Protein AF-A0A4C1UHY8-F1 (afdb_monomer_lite)

Structure (mmCIF, N/CA/C/O backbone):
data_AF-A0A4C1UHY8-F1
#
_entry.id   AF-A0A4C1UHY8-F1
#
loop_
_atom_site.group_PDB
_atom_site.id
_atom_site.type_symbol
_atom_site.label_atom_id
_atom_site.label_alt_id
_atom_site.label_comp_id
_atom_s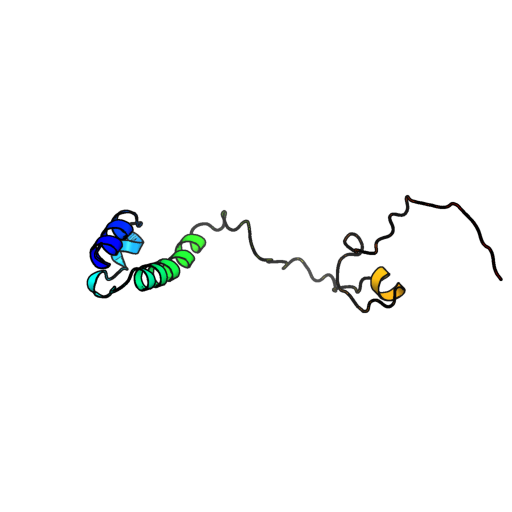ite.label_asym_id
_atom_site.label_entity_id
_atom_site.label_seq_id
_atom_site.pdbx_PDB_ins_code
_atom_site.Cartn_x
_atom_site.Cartn_y
_atom_site.Cartn_z
_atom_site.occupancy
_atom_site.B_iso_or_equiv
_atom_site.auth_seq_id
_atom_site.auth_comp_id
_atom_site.auth_asym_id
_atom_site.auth_atom_id
_atom_site.pdbx_PDB_model_num
ATOM 1 N N . MET A 1 1 ? 19.547 -7.921 -10.613 1.00 64.25 1 MET A N 1
ATOM 2 C CA . MET A 1 1 ? 18.242 -7.928 -11.307 1.00 64.25 1 MET A CA 1
ATOM 3 C C . MET A 1 1 ? 17.936 -6.504 -11.705 1.00 64.25 1 MET A C 1
ATOM 5 O O . MET A 1 1 ? 18.238 -5.618 -10.918 1.00 64.25 1 MET A O 1
ATOM 9 N N . ASP A 1 2 ? 17.405 -6.301 -12.905 1.00 88.00 2 ASP A N 1
ATOM 10 C CA . ASP A 1 2 ? 16.966 -4.985 -13.368 1.00 88.00 2 ASP A CA 1
ATOM 11 C C . ASP A 1 2 ? 15.628 -4.601 -12.706 1.00 88.00 2 ASP A C 1
ATOM 13 O O . ASP A 1 2 ? 14.783 -5.475 -12.471 1.00 88.00 2 ASP A O 1
ATOM 17 N N . SER A 1 3 ? 15.437 -3.317 -12.385 1.00 88.00 3 SER A N 1
ATOM 18 C CA . SER A 1 3 ? 14.221 -2.827 -11.721 1.00 88.00 3 SER A CA 1
ATOM 19 C C . SER A 1 3 ? 12.967 -3.088 -12.553 1.00 88.00 3 SER A C 1
ATOM 21 O O . SER A 1 3 ? 11.940 -3.459 -11.986 1.00 88.00 3 SER A O 1
ATOM 23 N N . LYS A 1 4 ? 13.049 -3.009 -13.889 1.00 88.19 4 LYS A N 1
ATOM 24 C CA . LYS A 1 4 ? 11.913 -3.313 -14.772 1.00 88.19 4 LYS A CA 1
ATOM 25 C C . LYS A 1 4 ? 11.525 -4.780 -14.695 1.00 88.19 4 LYS A C 1
ATOM 27 O O . LYS A 1 4 ? 10.349 -5.097 -14.562 1.00 88.19 4 LYS A O 1
ATOM 32 N N . THR A 1 5 ? 12.510 -5.681 -14.672 1.00 90.81 5 THR A N 1
ATOM 33 C CA . THR A 1 5 ? 12.244 -7.117 -14.493 1.00 90.81 5 THR A CA 1
ATOM 34 C C . THR A 1 5 ? 11.574 -7.399 -13.148 1.00 90.81 5 THR A C 1
ATOM 36 O O . THR A 1 5 ? 10.681 -8.240 -13.069 1.00 90.81 5 THR A O 1
ATOM 39 N N . MET A 1 6 ? 11.970 -6.692 -12.085 1.00 92.25 6 MET A N 1
ATOM 40 C CA . MET A 1 6 ? 11.336 -6.835 -10.773 1.00 92.25 6 MET A CA 1
ATOM 41 C C . MET A 1 6 ? 9.893 -6.310 -10.775 1.00 92.25 6 MET A C 1
ATOM 43 O O . MET A 1 6 ? 9.005 -6.977 -10.243 1.00 92.25 6 MET A O 1
ATOM 47 N N . ILE A 1 7 ? 9.647 -5.164 -11.413 1.00 91.75 7 ILE A N 1
ATOM 48 C CA . ILE A 1 7 ? 8.304 -4.595 -11.590 1.00 91.75 7 ILE A CA 1
ATOM 49 C C . ILE A 1 7 ? 7.402 -5.570 -12.348 1.00 91.75 7 ILE A C 1
ATOM 51 O O . ILE A 1 7 ? 6.283 -5.826 -11.905 1.00 91.75 7 ILE A O 1
ATOM 55 N N . ASP A 1 8 ? 7.889 -6.162 -13.439 1.00 90.25 8 ASP A N 1
ATOM 56 C CA . ASP A 1 8 ? 7.119 -7.127 -14.221 1.00 90.25 8 ASP A CA 1
ATOM 57 C C . ASP A 1 8 ? 6.763 -8.372 -13.410 1.00 90.25 8 ASP A C 1
ATOM 59 O O . ASP A 1 8 ? 5.602 -8.787 -13.413 1.00 90.25 8 ASP A O 1
ATOM 63 N N . LEU A 1 9 ? 7.718 -8.927 -12.656 1.00 92.69 9 LEU A N 1
ATOM 64 C CA . LEU A 1 9 ? 7.469 -10.067 -11.769 1.00 92.69 9 LEU A CA 1
ATOM 65 C C . LEU A 1 9 ? 6.382 -9.749 -10.739 1.00 92.69 9 LEU A C 1
ATOM 67 O O . LEU A 1 9 ? 5.451 -10.535 -10.576 1.00 92.69 9 LEU A O 1
ATOM 71 N N . ILE A 1 10 ? 6.447 -8.586 -10.089 1.00 91.94 10 ILE A N 1
ATOM 72 C CA . ILE A 1 10 ? 5.426 -8.164 -9.120 1.00 91.94 10 ILE A CA 1
ATOM 73 C C . ILE A 1 10 ? 4.073 -7.971 -9.816 1.00 91.94 10 ILE A C 1
ATOM 75 O O . ILE A 1 10 ? 3.049 -8.436 -9.313 1.00 91.94 10 ILE A O 1
ATOM 79 N N . ALA A 1 11 ? 4.059 -7.342 -10.993 1.00 89.69 11 ALA A N 1
ATOM 80 C CA . ALA A 1 11 ? 2.842 -7.083 -11.750 1.00 89.69 11 ALA A CA 1
ATOM 81 C C . ALA A 1 11 ? 2.098 -8.378 -12.122 1.00 89.69 11 ALA A C 1
ATOM 83 O O . ALA A 1 11 ? 0.869 -8.388 -12.095 1.00 89.69 11 ALA A O 1
ATOM 84 N N . THR A 1 12 ? 2.796 -9.490 -12.391 1.00 90.75 12 THR A N 1
ATOM 85 C CA . THR A 1 12 ? 2.129 -10.786 -12.652 1.00 90.75 12 THR A CA 1
ATOM 86 C C . THR A 1 12 ? 1.245 -11.270 -11.498 1.00 90.75 12 THR A C 1
ATOM 88 O O . THR A 1 12 ? 0.277 -11.988 -11.743 1.00 90.75 12 THR A O 1
ATOM 91 N N . GLY A 1 13 ? 1.534 -10.858 -10.258 1.00 89.62 13 GLY A N 1
ATOM 92 C CA . GLY A 1 13 ? 0.759 -11.215 -9.068 1.00 89.62 13 GLY A CA 1
ATOM 93 C C . GLY A 1 13 ? -0.388 -10.256 -8.738 1.00 89.62 13 GLY A C 1
ATOM 94 O O . GLY A 1 13 ? -1.127 -10.503 -7.783 1.00 89.62 13 GLY A O 1
ATOM 95 N N . LEU A 1 14 ? -0.550 -9.155 -9.479 1.00 90.56 14 LEU A N 1
ATOM 96 C CA . LEU A 1 14 ? -1.559 -8.143 -9.172 1.00 90.56 14 LEU A CA 1
ATOM 97 C C . LEU A 1 14 ? -2.932 -8.487 -9.773 1.00 90.56 14 LEU A C 1
ATOM 99 O O . LEU A 1 14 ? -3.025 -9.001 -10.889 1.00 90.56 14 LEU A O 1
ATOM 103 N N . PRO A 1 15 ? -4.032 -8.133 -9.084 1.00 89.06 15 PRO A N 1
ATOM 104 C CA . PRO A 1 15 ? -5.372 -8.225 -9.646 1.00 89.06 15 PRO A CA 1
ATOM 105 C C . PRO A 1 15 ? -5.510 -7.462 -10.972 1.00 89.06 15 PRO A C 1
ATOM 107 O O . PRO A 1 15 ? -5.031 -6.334 -11.109 1.00 89.06 15 PRO A O 1
ATOM 110 N N . GLY A 1 16 ? -6.268 -8.024 -11.920 1.00 86.38 16 GLY A N 1
ATOM 111 C CA . GLY A 1 16 ? -6.425 -7.457 -13.267 1.00 86.38 16 GLY A CA 1
ATOM 112 C C . GLY A 1 16 ? -6.904 -5.998 -13.306 1.00 86.38 16 GLY A C 1
ATOM 113 O O . GLY A 1 16 ? -6.476 -5.235 -14.165 1.00 86.38 16 GLY A O 1
ATOM 114 N N . PHE A 1 17 ? -7.728 -5.567 -12.344 1.00 86.44 17 PHE A N 1
ATOM 115 C CA . PHE A 1 17 ? -8.195 -4.175 -12.272 1.00 86.44 17 PHE A CA 1
ATOM 116 C C . PHE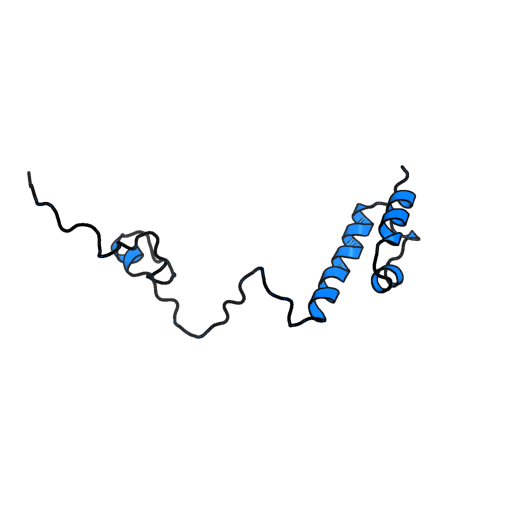 A 1 17 ? -7.100 -3.178 -11.844 1.00 86.44 17 PHE A C 1
ATOM 118 O O . PHE A 1 17 ? -7.226 -1.991 -12.136 1.00 86.44 17 PHE A O 1
ATOM 125 N N . ILE A 1 18 ? -6.063 -3.631 -11.127 1.00 88.00 18 ILE A N 1
ATOM 126 C CA . ILE A 1 18 ? -4.884 -2.815 -10.794 1.00 88.00 18 ILE A CA 1
ATOM 127 C C . ILE A 1 18 ? -3.980 -2.755 -12.018 1.00 88.00 18 ILE A C 1
ATOM 129 O O . ILE A 1 18 ? -3.549 -1.675 -12.403 1.00 88.00 18 ILE A O 1
ATOM 133 N N . LEU A 1 19 ? -3.775 -3.897 -12.681 1.00 88.62 19 LEU A N 1
ATOM 134 C CA . LEU A 1 19 ? -2.964 -3.986 -13.894 1.00 88.62 19 LEU A CA 1
ATOM 135 C C . LEU A 1 19 ? -3.450 -3.068 -15.015 1.00 88.62 19 LEU A C 1
ATOM 137 O O . LEU A 1 19 ? -2.632 -2.447 -15.677 1.00 88.62 19 LEU A O 1
ATOM 141 N N . GLN A 1 20 ? -4.765 -2.944 -15.197 1.00 87.94 20 GLN A N 1
ATOM 142 C CA . GLN A 1 20 ? -5.355 -2.035 -16.187 1.00 87.94 20 GLN A CA 1
ATOM 143 C C . GLN A 1 20 ? -5.118 -0.550 -15.886 1.00 87.94 20 GLN A C 1
ATOM 145 O O . GLN A 1 20 ? -5.235 0.276 -16.785 1.00 87.94 20 GLN A O 1
ATOM 150 N N . LYS A 1 21 ? -4.844 -0.197 -14.627 1.00 86.38 21 LYS A N 1
ATOM 151 C CA . LYS A 1 21 ? -4.637 1.189 -14.186 1.00 86.38 21 LYS A CA 1
ATOM 152 C C . LYS A 1 21 ? -3.167 1.550 -14.007 1.00 86.38 21 LYS A C 1
ATOM 154 O O . LYS A 1 21 ? -2.857 2.711 -13.762 1.00 86.38 21 LYS A O 1
ATOM 159 N N . LEU A 1 22 ? -2.284 0.562 -14.071 1.00 88.94 22 LEU A N 1
ATOM 160 C CA . LEU A 1 22 ? -0.861 0.733 -13.855 1.00 88.94 22 LEU A CA 1
ATOM 161 C C . LEU A 1 22 ? -0.155 0.940 -15.201 1.00 88.94 22 LEU A C 1
ATOM 163 O O . LEU A 1 22 ? -0.162 0.043 -16.042 1.00 88.94 22 LEU A O 1
ATOM 167 N N . ASN A 1 23 ? 0.507 2.082 -15.376 1.00 85.50 23 ASN A N 1
ATOM 168 C CA . ASN A 1 23 ? 1.404 2.314 -16.508 1.00 85.50 23 ASN A CA 1
ATOM 169 C C . ASN A 1 23 ? 2.800 1.789 -16.176 1.00 85.50 23 ASN A C 1
ATOM 171 O O . ASN A 1 23 ? 3.579 2.454 -15.501 1.00 85.50 23 ASN A O 1
ATOM 175 N N . ARG A 1 24 ? 3.126 0.582 -16.645 1.00 82.06 24 ARG A N 1
ATOM 176 C CA . ARG A 1 24 ? 4.432 -0.049 -16.375 1.00 82.06 24 ARG A CA 1
ATOM 177 C C . ARG A 1 24 ? 5.597 0.705 -17.009 1.00 82.06 24 ARG A C 1
ATOM 179 O O . ARG A 1 24 ? 6.681 0.716 -16.443 1.00 82.06 24 ARG A O 1
ATOM 186 N N . ASP A 1 25 ? 5.353 1.358 -18.141 1.00 81.19 25 ASP A N 1
ATOM 187 C CA . ASP A 1 25 ? 6.381 2.081 -18.893 1.00 81.19 25 ASP A CA 1
ATOM 188 C C . ASP A 1 25 ? 6.857 3.358 -18.183 1.00 81.19 25 ASP A C 1
ATOM 190 O O . ASP A 1 25 ? 7.974 3.813 -18.420 1.00 81.19 25 ASP A O 1
ATOM 194 N N . GLU A 1 26 ? 6.035 3.919 -17.289 1.00 84.88 26 GLU A N 1
ATOM 195 C CA . GLU A 1 26 ? 6.357 5.125 -16.514 1.00 84.88 26 GLU A CA 1
ATOM 196 C C . GLU A 1 26 ? 7.046 4.808 -15.174 1.00 84.88 26 GLU A C 1
ATOM 198 O O . GLU A 1 26 ? 7.551 5.714 -14.509 1.00 84.88 26 GLU A O 1
ATOM 203 N N . LEU A 1 27 ? 7.097 3.533 -14.773 1.00 86.44 27 LEU A N 1
ATOM 204 C CA . LEU A 1 27 ? 7.682 3.101 -13.506 1.00 86.44 27 LEU A CA 1
ATOM 205 C C . LEU A 1 27 ? 9.170 2.786 -13.678 1.00 86.44 27 LEU A C 1
ATOM 207 O O . LEU A 1 27 ? 9.550 1.841 -14.370 1.00 86.44 27 LEU A O 1
ATOM 211 N N . ASN A 1 28 ? 10.017 3.569 -13.010 1.00 86.12 28 ASN A N 1
ATOM 212 C CA . ASN A 1 28 ? 11.471 3.393 -13.059 1.00 86.12 28 ASN A CA 1
ATOM 213 C C . ASN A 1 28 ? 11.994 2.545 -11.897 1.00 86.12 28 ASN A C 1
ATOM 215 O O . ASN A 1 28 ? 12.996 1.843 -12.046 1.00 86.12 28 ASN A O 1
ATOM 219 N N . ASP A 1 29 ? 11.307 2.591 -10.754 1.00 89.19 29 ASP A N 1
ATOM 220 C CA . ASP A 1 29 ? 11.665 1.829 -9.567 1.00 89.19 29 ASP A CA 1
ATOM 221 C C . ASP A 1 29 ? 10.455 1.125 -8.935 1.00 89.19 29 ASP A C 1
ATOM 223 O O . ASP A 1 29 ? 9.287 1.470 -9.122 1.00 89.19 29 ASP A O 1
ATOM 227 N N . THR A 1 30 ? 10.758 0.104 -8.145 1.00 89.19 30 THR A N 1
ATOM 228 C CA . THR A 1 30 ? 9.796 -0.639 -7.334 1.00 89.19 30 THR A CA 1
ATOM 229 C C . THR A 1 30 ? 9.089 0.242 -6.308 1.00 89.19 30 THR A C 1
ATOM 231 O O . THR A 1 30 ? 7.926 -0.004 -5.995 1.00 89.19 30 THR A O 1
ATOM 234 N N . THR A 1 31 ? 9.743 1.292 -5.806 1.00 90.56 31 THR A N 1
ATOM 235 C CA . THR A 1 31 ? 9.109 2.252 -4.892 1.00 90.56 31 THR A CA 1
ATOM 236 C C . THR A 1 31 ? 7.943 2.986 -5.554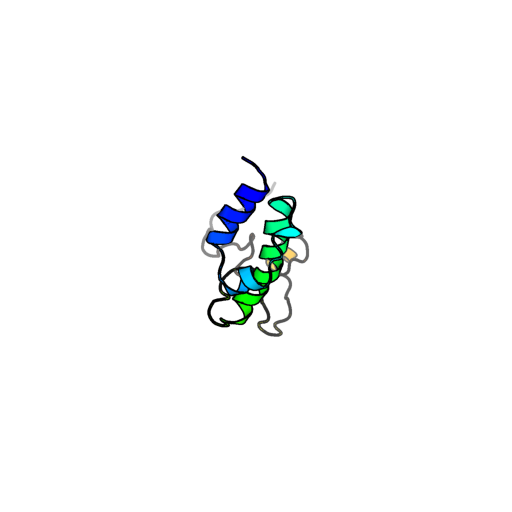 1.00 90.56 31 THR A C 1
ATOM 238 O O . THR A 1 31 ? 6.872 3.089 -4.950 1.00 90.56 31 THR A O 1
ATOM 241 N N . ASP A 1 32 ? 8.096 3.404 -6.812 1.00 89.88 32 ASP A N 1
ATOM 242 C CA . ASP A 1 32 ? 7.026 4.028 -7.597 1.00 89.88 32 ASP A CA 1
ATOM 243 C C . ASP A 1 32 ? 5.859 3.058 -7.806 1.00 89.88 32 ASP A C 1
ATOM 245 O O . ASP A 1 32 ? 4.695 3.424 -7.617 1.00 89.88 32 ASP A O 1
ATOM 249 N N . LEU A 1 33 ? 6.170 1.790 -8.099 1.00 91.19 33 LEU A N 1
ATOM 250 C CA . LEU A 1 33 ? 5.173 0.727 -8.229 1.00 91.19 33 LEU A CA 1
ATOM 251 C C . LEU A 1 33 ? 4.347 0.577 -6.943 1.00 91.19 33 LEU A C 1
ATOM 253 O O . LEU A 1 33 ? 3.116 0.561 -6.996 1.00 91.19 33 LEU A O 1
ATOM 257 N N . PHE A 1 34 ? 5.000 0.490 -5.780 1.00 91.31 34 PHE A N 1
ATOM 258 C CA . PHE A 1 34 ? 4.299 0.365 -4.499 1.00 91.31 34 PHE A CA 1
ATOM 259 C C . PHE A 1 34 ? 3.466 1.607 -4.174 1.00 91.31 34 PHE A C 1
ATOM 261 O O . PHE A 1 34 ? 2.344 1.476 -3.679 1.00 91.31 34 PHE A O 1
ATOM 268 N N . ASN A 1 35 ? 3.968 2.802 -4.489 1.00 90.50 35 ASN A N 1
ATOM 269 C CA . ASN A 1 35 ? 3.228 4.048 -4.303 1.00 90.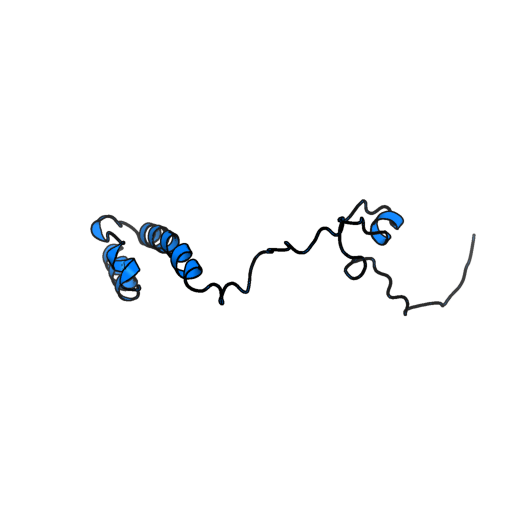50 35 ASN A CA 1
ATOM 270 C C . ASN A 1 35 ? 1.952 4.087 -5.154 1.00 90.50 35 ASN A C 1
ATOM 272 O O . ASN A 1 35 ? 0.906 4.504 -4.653 1.00 90.50 35 ASN A O 1
ATOM 276 N N . GLU A 1 36 ? 2.008 3.620 -6.404 1.00 89.75 36 GLU A N 1
ATOM 277 C CA . GLU A 1 36 ? 0.828 3.497 -7.265 1.00 89.75 36 GLU A CA 1
ATOM 278 C C . GLU A 1 36 ? -0.161 2.451 -6.745 1.00 89.75 36 GLU A C 1
ATOM 280 O O . GLU A 1 36 ? -1.346 2.749 -6.582 1.00 89.75 36 GLU A O 1
ATOM 285 N N . ILE A 1 37 ? 0.309 1.247 -6.401 1.00 90.00 37 ILE A N 1
ATOM 286 C CA . ILE A 1 37 ? -0.548 0.173 -5.869 1.00 90.00 37 ILE A CA 1
ATOM 287 C C . ILE A 1 37 ? -1.296 0.644 -4.615 1.00 90.00 37 ILE A C 1
ATOM 289 O O . ILE A 1 37 ? -2.506 0.420 -4.492 1.00 90.00 37 ILE A O 1
ATOM 293 N N . ARG A 1 38 ? -0.611 1.367 -3.722 1.00 88.31 38 ARG A N 1
ATOM 294 C CA . ARG A 1 38 ? -1.179 1.868 -2.465 1.00 88.31 38 ARG A CA 1
ATOM 295 C C . ARG A 1 38 ? -2.382 2.792 -2.675 1.00 88.31 38 ARG A C 1
ATOM 297 O O . ARG A 1 38 ? -3.317 2.774 -1.874 1.00 88.31 38 ARG A O 1
ATOM 304 N N . LYS A 1 39 ? -2.427 3.557 -3.773 1.00 87.62 39 LYS A N 1
ATOM 305 C CA . LYS A 1 39 ? -3.586 4.411 -4.118 1.00 87.62 39 LYS A CA 1
ATOM 306 C C . LYS A 1 39 ? -4.858 3.588 -4.343 1.00 87.62 39 LYS A C 1
ATOM 308 O O . LYS A 1 39 ? -5.964 4.075 -4.100 1.00 87.62 39 LYS A O 1
ATOM 313 N N . TYR A 1 40 ? -4.714 2.340 -4.784 1.00 86.50 40 TYR A N 1
ATOM 314 C CA . TYR A 1 40 ? -5.828 1.451 -5.105 1.00 86.50 40 TYR A CA 1
ATOM 315 C C . TYR A 1 40 ? -6.268 0.564 -3.933 1.00 86.50 40 TYR A C 1
ATOM 317 O O . TYR A 1 40 ? -7.387 0.048 -3.969 1.00 86.50 40 TYR A O 1
ATOM 325 N N . GLU A 1 41 ? -5.474 0.444 -2.864 1.00 82.38 41 GLU A N 1
ATOM 326 C CA . GLU A 1 41 ? -5.853 -0.290 -1.644 1.00 82.38 41 GLU A CA 1
ATOM 327 C C . GLU A 1 41 ? -7.173 0.242 -1.061 1.00 82.38 41 GLU A C 1
ATOM 329 O O . GLU A 1 41 ? -8.099 -0.521 -0.787 1.00 82.38 41 GLU A O 1
ATOM 334 N N . GLY A 1 42 ? -7.326 1.572 -0.994 1.00 77.25 42 GLY A N 1
ATOM 335 C CA . GLY A 1 42 ? -8.540 2.252 -0.522 1.00 77.25 42 GLY A CA 1
ATOM 336 C C . GLY A 1 42 ? -9.826 1.889 -1.283 1.00 77.25 42 GLY A C 1
ATOM 337 O O . GLY A 1 42 ? -10.926 2.000 -0.738 1.00 77.25 42 GLY A O 1
ATOM 338 N N . LEU A 1 43 ? -9.712 1.444 -2.538 1.00 72.12 43 LEU A N 1
ATOM 339 C CA . LEU A 1 43 ? -10.857 1.038 -3.361 1.00 72.12 43 LEU A CA 1
ATOM 340 C C . LEU A 1 43 ? -11.345 -0.374 -3.021 1.00 72.12 43 LEU A C 1
ATOM 342 O O . LEU A 1 43 ? -12.535 -0.650 -3.179 1.00 72.12 43 LEU A O 1
ATOM 346 N N . MET A 1 44 ? -10.467 -1.250 -2.525 1.00 64.88 44 MET A N 1
ATOM 347 C CA . MET A 1 44 ? -10.832 -2.607 -2.105 1.00 64.88 44 MET A CA 1
ATOM 348 C C . MET A 1 44 ? -11.698 -2.596 -0.844 1.00 64.88 44 MET A C 1
ATOM 350 O O . MET A 1 44 ? -12.664 -3.353 -0.748 1.00 64.88 44 MET A O 1
ATOM 354 N N . TYR A 1 45 ? -11.438 -1.671 0.082 1.00 60.78 45 TYR A N 1
ATOM 355 C CA . TYR A 1 45 ? -12.190 -1.568 1.337 1.00 60.78 45 TYR A CA 1
ATOM 356 C C . TYR A 1 45 ? -13.613 -1.016 1.170 1.00 60.78 45 TYR A C 1
ATOM 358 O O . TYR A 1 45 ? -14.470 -1.263 2.014 1.00 60.78 45 TYR A O 1
ATOM 366 N N . LYS A 1 46 ? -13.910 -0.305 0.072 1.00 56.09 46 LYS A N 1
ATOM 367 C CA . LYS A 1 46 ? -15.250 0.267 -0.164 1.00 56.09 46 LYS A CA 1
ATOM 368 C C . LYS A 1 46 ? -16.290 -0.761 -0.617 1.00 56.09 46 LYS A C 1
ATOM 370 O O . LYS A 1 46 ? -17.481 -0.499 -0.482 1.00 56.09 46 LYS A O 1
ATOM 375 N N . LYS A 1 47 ? -15.870 -1.913 -1.155 1.00 52.66 47 LYS A N 1
ATOM 376 C CA . LYS A 1 47 ? -16.786 -2.930 -1.705 1.00 52.66 47 LYS A CA 1
ATOM 377 C C . LYS A 1 47 ? -17.337 -3.913 -0.664 1.00 52.66 47 LYS A C 1
ATOM 379 O O . LYS A 1 47 ? -18.348 -4.545 -0.937 1.00 52.66 47 LYS A O 1
ATOM 384 N N . ASN A 1 48 ? -16.734 -3.989 0.525 1.00 49.94 48 ASN A N 1
ATOM 385 C CA . ASN A 1 48 ? -17.179 -4.865 1.611 1.00 49.94 48 ASN A CA 1
ATOM 386 C C . ASN A 1 48 ? -17.441 -4.052 2.890 1.00 49.94 48 ASN A C 1
ATOM 388 O O . ASN A 1 48 ? -16.550 -3.959 3.739 1.00 49.94 48 ASN A O 1
ATOM 392 N N . PRO A 1 49 ? -18.659 -3.514 3.104 1.00 53.22 49 PRO A N 1
ATOM 393 C CA . PRO A 1 49 ? -19.018 -2.900 4.388 1.00 53.22 49 PRO A CA 1
ATOM 394 C C . PRO A 1 49 ? -18.936 -3.886 5.573 1.00 53.22 49 PRO A C 1
ATOM 396 O O . PRO A 1 49 ? -18.983 -3.475 6.727 1.00 53.22 49 PRO A O 1
ATOM 399 N N . THR A 1 50 ? -18.782 -5.186 5.307 1.00 54.94 50 THR A N 1
ATOM 400 C CA . THR A 1 50 ? -18.708 -6.270 6.295 1.00 54.94 50 THR A CA 1
ATOM 401 C C . THR A 1 50 ? -17.293 -6.626 6.768 1.00 54.94 50 THR A C 1
ATOM 403 O O . THR A 1 50 ? -17.173 -7.352 7.752 1.00 54.94 50 THR A O 1
ATOM 406 N N . MET A 1 51 ? -16.222 -6.112 6.142 1.00 48.66 51 MET A N 1
ATOM 407 C CA . MET A 1 51 ? -14.827 -6.422 6.523 1.00 48.66 51 MET A CA 1
ATOM 408 C C . MET A 1 51 ? -14.052 -5.251 7.147 1.00 48.66 51 MET A C 1
ATOM 410 O O . MET A 1 51 ? -12.843 -5.345 7.336 1.00 48.66 51 MET A O 1
ATOM 414 N N . MET A 1 52 ? -14.722 -4.171 7.557 1.00 47.75 52 MET A N 1
ATOM 415 C CA . MET A 1 52 ? -14.091 -3.154 8.405 1.00 47.75 52 MET A CA 1
ATOM 416 C C . MET A 1 52 ? -14.205 -3.556 9.881 1.00 47.75 52 MET A C 1
ATOM 418 O O . MET A 1 52 ? -15.009 -3.017 10.641 1.00 47.75 52 MET A O 1
ATOM 422 N N . LYS A 1 53 ? -13.402 -4.541 10.296 1.00 49.75 53 LYS A N 1
ATOM 423 C CA . LYS A 1 53 ? -13.175 -4.850 11.712 1.00 49.75 53 LYS A CA 1
ATOM 424 C C . LYS A 1 53 ? -11.671 -4.875 11.969 1.00 49.75 53 LYS A C 1
ATOM 426 O O . LYS A 1 53 ? -10.967 -5.706 11.415 1.00 49.75 53 LYS A O 1
ATOM 431 N N . SER A 1 54 ? -11.239 -3.966 12.848 1.00 58.31 54 SER A N 1
ATOM 432 C CA . SER A 1 54 ? -9.854 -3.578 13.178 1.00 58.31 54 SER A CA 1
ATOM 433 C C . SER A 1 54 ? -9.211 -2.735 12.067 1.00 58.31 54 SER A C 1
ATOM 435 O O . SER A 1 54 ? -9.138 -3.160 10.931 1.00 58.31 54 SER A O 1
ATOM 437 N N . SER A 1 55 ? -8.826 -1.479 12.255 1.00 58.97 55 SER A N 1
ATOM 438 C CA . SER A 1 55 ? -8.328 -0.766 13.429 1.00 58.97 55 SER A CA 1
ATOM 439 C C . SER A 1 55 ? -8.618 0.733 13.285 1.00 58.97 55 SER A C 1
ATOM 441 O O . SER A 1 55 ? -8.633 1.252 12.176 1.00 58.97 55 SER A O 1
ATOM 443 N N . THR A 1 56 ? -8.750 1.423 14.421 1.00 47.16 56 THR A N 1
ATOM 444 C CA . THR A 1 56 ? -8.974 2.875 14.610 1.00 47.16 56 THR A CA 1
ATOM 445 C C . THR A 1 56 ? -10.438 3.338 14.711 1.00 47.16 56 THR A C 1
ATOM 447 O O . THR A 1 56 ? -11.048 3.888 13.808 1.00 47.16 56 THR A O 1
ATOM 450 N N . SER A 1 57 ? -10.989 3.112 15.910 1.00 50.00 57 SER A N 1
ATOM 451 C CA . SER A 1 57 ? -11.805 4.070 16.675 1.00 50.00 57 SER A CA 1
ATOM 452 C C . SER A 1 57 ? -12.820 4.929 15.897 1.00 50.00 57 SER A C 1
ATOM 454 O O . SER A 1 57 ? -12.730 6.156 15.876 1.00 50.00 57 SER A O 1
ATOM 456 N N . PHE A 1 58 ? -13.900 4.311 15.422 1.00 42.88 58 PHE A N 1
ATOM 457 C CA . PHE A 1 58 ? -15.185 5.007 15.324 1.00 42.88 58 PHE A CA 1
ATOM 458 C C . PHE A 1 58 ? -15.963 4.817 16.629 1.00 42.88 58 PHE A C 1
ATOM 460 O O . PHE A 1 58 ? -17.001 4.163 16.673 1.00 42.88 58 PHE A O 1
ATOM 467 N N . TYR A 1 59 ? -15.469 5.414 17.717 1.00 47.91 59 TYR A N 1
ATOM 468 C CA . TYR A 1 59 ? -16.275 5.655 18.917 1.00 47.91 59 TYR A CA 1
ATOM 469 C C . TYR A 1 59 ? -17.214 6.844 18.646 1.00 47.91 59 TYR A C 1
ATOM 471 O O . TYR A 1 59 ? -17.116 7.908 19.246 1.00 47.91 59 TYR A O 1
ATOM 479 N N . LYS A 1 60 ? -18.132 6.683 17.688 1.00 51.06 60 LYS A N 1
ATOM 480 C CA . LYS A 1 60 ? -19.365 7.475 17.640 1.00 51.06 60 LYS A CA 1
ATOM 481 C C . LYS A 1 60 ? -20.466 6.640 18.276 1.00 51.06 60 LYS A C 1
ATOM 483 O O . LYS A 1 60 ? -21.362 6.156 17.601 1.00 51.06 60 LYS A O 1
ATOM 488 N N . ASN A 1 61 ? -20.375 6.467 19.591 1.00 45.75 61 ASN A N 1
ATOM 489 C CA . ASN A 1 61 ? -21.500 6.015 20.391 1.00 45.75 61 ASN A CA 1
ATOM 490 C C . ASN A 1 61 ? -21.824 7.088 21.418 1.00 45.75 61 ASN A C 1
ATOM 492 O O . ASN A 1 61 ? -21.093 7.247 22.386 1.00 45.75 61 ASN A O 1
ATOM 496 N N . LYS A 1 62 ? -22.952 7.754 21.149 1.00 46.03 62 LYS A N 1
ATOM 497 C CA . LYS A 1 62 ? -23.813 8.516 22.056 1.00 46.03 62 LYS A CA 1
ATOM 498 C C . LYS A 1 62 ? -23.163 9.649 22.849 1.00 46.03 62 LYS A C 1
ATOM 500 O O . LYS A 1 62 ? -22.141 9.517 23.502 1.00 46.03 62 LYS A O 1
ATOM 505 N N . THR A 1 63 ? -23.871 10.764 22.836 1.00 49.12 63 THR A N 1
ATOM 506 C CA . THR A 1 63 ? -23.844 11.870 23.792 1.00 49.12 63 THR A CA 1
ATOM 507 C C . THR A 1 63 ? -23.960 11.387 25.247 1.00 49.12 63 THR A C 1
ATOM 509 O O . THR A 1 63 ? -24.980 11.580 25.896 1.00 49.12 63 THR A O 1
ATOM 512 N N . ASN A 1 64 ? -22.928 10.733 25.766 1.00 53.41 64 ASN A N 1
ATOM 513 C CA . ASN A 1 64 ? -22.659 10.680 27.188 1.00 53.41 64 ASN A CA 1
ATOM 514 C C . ASN A 1 64 ? -21.491 11.628 27.389 1.00 53.41 64 ASN A C 1
ATOM 516 O O . ASN A 1 64 ? -20.365 11.341 26.983 1.00 53.41 64 ASN A O 1
ATOM 520 N N . GLU A 1 65 ? -21.821 12.805 27.905 1.00 56.66 65 GLU A N 1
ATOM 521 C CA . GLU A 1 65 ? -20.896 13.815 28.402 1.00 56.66 65 GLU A CA 1
ATOM 522 C C . GLU A 1 65 ? -19.639 13.132 28.946 1.00 56.66 65 GLU A C 1
ATOM 524 O O . GLU A 1 65 ? -19.728 12.266 29.821 1.00 56.66 65 GLU A O 1
ATOM 529 N N . LYS A 1 66 ? -18.471 13.451 28.375 1.00 60.69 66 LYS A N 1
ATOM 530 C CA . LYS A 1 66 ? -17.188 12.939 28.861 1.00 60.69 66 LYS A CA 1
ATOM 531 C C . LYS A 1 66 ? -17.021 13.421 30.303 1.00 60.69 66 LYS A C 1
ATOM 533 O O . LYS A 1 66 ? -16.539 14.526 30.525 1.00 60.69 66 LYS A O 1
ATOM 538 N N . LYS A 1 67 ? -17.451 12.621 31.277 1.00 66.94 67 LYS A N 1
ATOM 539 C CA . LYS A 1 67 ? -17.248 12.915 32.695 1.00 66.94 67 LYS A CA 1
ATOM 540 C C . LYS A 1 67 ? -15.765 12.755 33.013 1.00 66.94 67 LYS A C 1
ATOM 542 O O . LYS A 1 67 ? -15.108 11.840 32.509 1.00 66.94 67 LYS A O 1
ATOM 547 N N . SER A 1 68 ? -15.238 13.673 33.814 1.00 76.12 68 SER A N 1
ATOM 548 C CA . SER A 1 68 ? -13.924 13.513 34.424 1.00 76.12 68 SER A CA 1
ATOM 549 C C . SER A 1 68 ? -13.939 12.281 35.327 1.00 76.12 68 SER A C 1
ATOM 551 O O . SER A 1 68 ? -14.943 11.958 35.967 1.00 76.12 68 SER A O 1
ATOM 553 N N . CYS A 1 69 ? -12.825 11.558 35.371 1.00 83.69 69 CYS A N 1
ATOM 554 C CA . CYS A 1 69 ? -12.674 10.472 36.320 1.00 83.69 69 CYS A CA 1
ATOM 555 C C . CYS A 1 69 ? -12.523 11.052 37.732 1.00 83.69 69 CYS A C 1
ATOM 557 O O . CYS A 1 69 ? -11.491 11.652 38.046 1.00 83.69 69 CYS A O 1
ATOM 559 N N . LYS A 1 70 ? -13.510 10.800 38.599 1.00 79.56 70 LYS A N 1
ATOM 560 C CA . LYS A 1 70 ? -13.493 11.239 40.004 1.00 79.56 70 LYS A CA 1
ATOM 561 C C . LYS A 1 70 ? -12.275 10.722 40.764 1.00 79.56 70 LYS A C 1
ATOM 563 O O . LYS A 1 70 ? -11.706 11.438 41.575 1.00 79.56 70 LYS A O 1
ATOM 568 N N . THR A 1 71 ? -11.827 9.499 40.469 1.00 81.12 71 THR A N 1
ATOM 569 C CA . THR A 1 71 ? -10.626 8.919 41.089 1.00 81.12 71 THR A CA 1
ATOM 570 C C . THR A 1 71 ? -9.363 9.712 40.753 1.00 81.12 71 THR A C 1
ATOM 572 O O . THR A 1 71 ? -8.510 9.889 41.614 1.00 81.12 71 THR A O 1
ATOM 575 N N . CYS A 1 72 ? -9.235 10.200 39.517 1.00 80.19 72 CYS A N 1
ATOM 576 C CA . CYS A 1 72 ? -8.086 11.007 39.097 1.00 80.19 72 CYS A CA 1
ATOM 577 C C . CYS A 1 72 ? -8.132 12.417 39.701 1.00 80.19 72 CYS A C 1
ATOM 579 O O . CYS A 1 72 ? -7.089 12.940 40.090 1.00 80.19 72 CYS A O 1
ATOM 581 N N . GLU A 1 73 ? -9.333 12.988 39.818 1.00 81.31 73 GLU A N 1
ATOM 582 C CA . GLU A 1 73 ? -9.581 14.276 40.472 1.00 81.31 73 GLU A CA 1
ATOM 583 C C . GLU A 1 73 ? -9.249 14.222 41.972 1.00 81.31 73 GLU A C 1
ATOM 585 O O . GLU A 1 73 ? -8.499 15.059 42.456 1.00 81.31 73 GLU A O 1
ATOM 590 N N . SER A 1 74 ? -9.687 13.180 42.691 1.00 78.62 74 SER A N 1
ATOM 591 C CA . SER A 1 74 ? -9.390 13.002 44.125 1.00 78.62 74 SER A CA 1
ATOM 592 C C . SER A 1 74 ? -7.914 12.730 44.447 1.00 78.62 74 SER A C 1
ATOM 594 O O . SER A 1 74 ? -7.527 12.792 45.609 1.00 78.62 74 SER A O 1
ATOM 596 N N . LEU A 1 75 ? -7.101 12.364 43.453 1.00 77.50 75 LEU A N 1
ATOM 597 C CA . LEU A 1 75 ? -5.674 12.064 43.624 1.00 77.50 75 LEU A CA 1
ATOM 598 C C . LEU A 1 75 ? -4.760 13.210 43.156 1.00 77.50 75 LEU A C 1
ATOM 600 O O . LEU A 1 75 ? -3.553 12.991 43.021 1.00 77.50 75 LEU A O 1
ATOM 604 N N . ASP A 1 76 ? -5.322 14.384 42.837 1.00 70.06 76 ASP A N 1
ATOM 605 C CA . ASP A 1 76 ? -4.612 15.530 42.248 1.00 70.06 76 ASP A CA 1
ATOM 606 C C . ASP A 1 76 ? -3.760 15.146 41.017 1.00 70.06 76 ASP A C 1
ATOM 608 O O . ASP A 1 76 ? -2.722 15.736 40.716 1.00 70.06 76 ASP A O 1
ATOM 612 N N . LYS A 1 77 ? -4.192 14.128 40.252 1.00 72.25 77 LYS A N 1
ATOM 613 C CA . LYS A 1 77 ? -3.518 13.677 39.013 1.00 72.25 77 LYS A CA 1
ATOM 614 C C . LYS A 1 77 ? -4.038 14.386 37.756 1.00 72.25 77 LYS A C 1
ATOM 616 O O . LYS A 1 77 ? -3.728 13.959 36.636 1.00 72.25 77 LYS A O 1
ATOM 621 N N . GLY A 1 78 ? -4.804 15.461 37.944 1.00 70.12 78 GLY A N 1
ATOM 622 C CA . GLY A 1 78 ? -5.438 16.252 36.893 1.00 70.12 78 GLY A CA 1
ATOM 623 C C . GLY A 1 78 ? -6.732 15.640 36.341 1.00 70.12 78 GLY A C 1
ATOM 624 O O . GLY A 1 78 ? -7.113 14.509 36.651 1.00 70.12 78 GLY A O 1
ATOM 625 N N . ILE A 1 79 ? -7.414 16.407 35.487 1.00 72.44 79 ILE A N 1
ATOM 626 C CA . ILE A 1 79 ? -8.727 16.061 34.928 1.00 72.44 79 ILE A CA 1
ATOM 627 C C . ILE A 1 79 ? -8.544 15.106 33.740 1.00 72.44 79 ILE A C 1
ATOM 629 O O . ILE A 1 79 ? -8.299 15.528 32.609 1.00 72.44 79 ILE A O 1
ATOM 633 N N . ARG A 1 80 ? -8.642 13.796 33.993 1.00 79.31 80 ARG A N 1
ATOM 634 C CA . ARG A 1 80 ? -8.569 12.754 32.954 1.00 79.31 80 ARG A CA 1
ATOM 635 C C . ARG A 1 80 ? -9.963 12.261 32.576 1.00 79.31 80 ARG A C 1
ATOM 637 O O . ARG A 1 80 ? -10.785 12.003 33.450 1.00 79.31 80 ARG A O 1
ATOM 644 N N . TYR A 1 81 ? -10.205 12.085 31.278 1.00 83.19 81 TYR A N 1
ATOM 645 C CA . TYR A 1 81 ? -11.499 11.660 30.737 1.00 83.19 81 TYR A CA 1
ATOM 646 C C . TYR A 1 81 ? -11.447 10.199 30.287 1.00 83.19 81 TYR A C 1
ATOM 648 O O . TYR A 1 81 ? -10.978 9.892 29.192 1.00 83.19 81 TYR A O 1
ATOM 656 N N . HIS A 1 82 ? -11.924 9.300 31.140 1.00 78.88 82 HIS A N 1
ATOM 657 C CA . HIS A 1 82 ? -12.101 7.878 30.849 1.00 78.88 82 HIS A CA 1
ATOM 658 C C . HIS A 1 82 ? -13.169 7.296 31.792 1.00 78.88 82 HIS A C 1
ATOM 660 O O . HIS A 1 82 ? -13.412 7.878 32.854 1.00 78.88 82 HIS A O 1
ATOM 666 N N . PRO A 1 83 ? -13.802 6.161 31.443 1.00 80.94 83 PRO A N 1
ATOM 667 C CA . PRO A 1 83 ? -14.706 5.459 32.354 1.00 80.94 83 PRO A CA 1
ATOM 668 C C . PRO A 1 83 ? -14.013 5.109 33.679 1.00 80.94 83 PRO A C 1
ATOM 670 O O . PRO A 1 83 ? -12.817 4.791 33.707 1.00 80.94 83 PRO A O 1
ATOM 673 N N . GLU A 1 84 ? -14.762 5.180 34.783 1.00 75.12 84 GLU A N 1
ATOM 674 C CA . GLU A 1 84 ? -14.243 4.877 36.124 1.00 75.12 84 GLU A CA 1
ATOM 675 C C . GLU A 1 84 ? -13.796 3.416 36.231 1.00 75.12 84 GLU A C 1
ATOM 677 O O . GLU A 1 84 ? -12.793 3.134 36.889 1.00 75.12 84 GLU A O 1
ATOM 682 N N . GLU A 1 85 ? -14.463 2.490 35.529 1.00 75.75 85 GLU A N 1
ATOM 683 C CA . GLU A 1 85 ? -14.084 1.075 35.547 1.00 75.75 85 GLU A CA 1
ATOM 684 C C . GLU A 1 85 ? -12.697 0.822 34.950 1.00 75.75 85 GLU A C 1
ATOM 686 O O . GLU A 1 85 ? -12.034 -0.133 35.356 1.00 75.75 85 GLU A O 1
ATOM 691 N N . SER A 1 86 ? -12.263 1.678 34.019 1.00 78.38 86 SER A N 1
ATOM 692 C CA . SER A 1 86 ? -10.961 1.611 33.344 1.00 78.38 86 SER A CA 1
ATOM 693 C C . SER A 1 86 ? -9.916 2.543 33.962 1.00 78.38 86 SER A C 1
ATOM 695 O O . SER A 1 86 ? -8.855 2.751 33.372 1.00 78.38 86 SER A O 1
ATOM 697 N N . CYS A 1 87 ? -10.197 3.142 35.123 1.00 83.25 87 CYS A N 1
ATOM 698 C CA . CYS A 1 87 ? -9.217 3.972 35.808 1.00 83.25 87 CYS A CA 1
ATOM 699 C C . CYS A 1 87 ? -8.035 3.130 36.288 1.00 83.25 87 CYS A C 1
ATOM 701 O O . CYS A 1 87 ? -8.215 2.174 37.037 1.00 83.25 87 CYS A O 1
ATOM 703 N N . TRP A 1 88 ? -6.817 3.552 35.937 1.00 81.06 88 TRP A N 1
ATOM 704 C CA . TRP A 1 88 ? -5.583 2.954 36.458 1.00 81.06 88 TRP A CA 1
ATOM 705 C C . TRP A 1 88 ? -5.541 2.951 37.9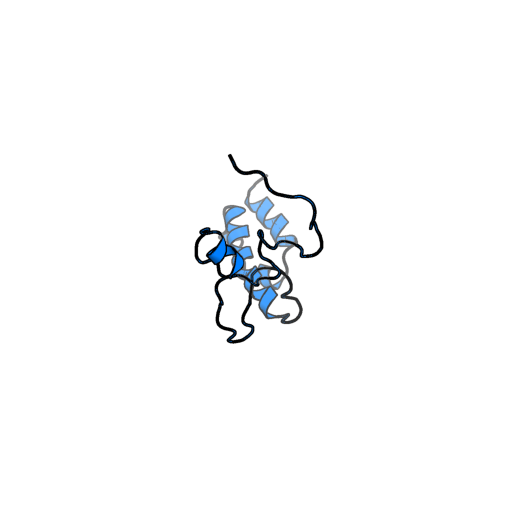94 1.00 81.06 88 TRP A C 1
ATOM 707 O O . TRP A 1 88 ? -5.014 2.034 38.612 1.00 81.06 88 TRP A O 1
ATOM 717 N N . PHE A 1 89 ? -6.123 3.977 38.619 1.00 78.19 89 PHE A N 1
ATOM 718 C CA . PHE A 1 89 ? -6.149 4.154 40.071 1.00 78.19 89 PHE A CA 1
ATOM 719 C C . PHE A 1 89 ? -7.382 3.543 40.743 1.00 78.19 89 PHE A C 1
ATOM 721 O O . PHE A 1 89 ? -7.641 3.815 41.918 1.00 78.19 89 PHE A O 1
ATOM 728 N N . ARG A 1 90 ? -8.178 2.751 40.016 1.00 76.56 90 ARG A N 1
ATOM 729 C CA . ARG A 1 90 ? -9.359 2.099 40.576 1.00 76.56 90 ARG A CA 1
ATOM 730 C C . ARG A 1 90 ? -8.921 1.141 41.685 1.00 76.56 90 ARG A C 1
ATOM 732 O O . ARG A 1 90 ? -8.412 0.058 41.420 1.00 76.56 90 ARG A O 1
ATOM 739 N N . LYS A 1 91 ? -9.149 1.530 42.942 1.00 69.94 91 LYS A N 1
ATOM 740 C CA . LYS A 1 91 ? -9.026 0.618 44.082 1.00 69.94 91 LYS A CA 1
ATOM 741 C C . LYS A 1 91 ? -10.130 -0.431 43.957 1.00 69.94 91 LYS A C 1
ATOM 743 O O . LYS A 1 91 ? -11.314 -0.097 44.032 1.00 69.94 91 LYS A O 1
ATOM 748 N N . ASN A 1 92 ? -9.761 -1.691 43.741 1.00 58.75 92 ASN A N 1
ATOM 749 C CA . ASN A 1 92 ? -10.699 -2.799 43.865 1.00 58.75 92 ASN A CA 1
ATOM 750 C C . ASN A 1 92 ? -11.196 -2.810 45.316 1.00 58.75 92 ASN A C 1
ATOM 752 O O . ASN A 1 92 ? -10.405 -2.995 46.234 1.00 58.75 92 ASN A O 1
ATOM 756 N N . LYS A 1 93 ? -12.502 -2.610 45.542 1.00 53.47 93 LYS A N 1
ATOM 757 C CA . LYS A 1 93 ? -13.121 -2.587 46.886 1.00 53.47 93 LYS A CA 1
ATOM 758 C C . LYS A 1 93 ? -12.997 -3.912 47.668 1.00 53.47 93 LYS A C 1
ATOM 760 O O . LYS A 1 93 ? -13.531 -4.009 48.763 1.00 53.47 93 LYS A O 1
ATOM 765 N N . ASN A 1 94 ? -12.290 -4.903 47.126 1.00 51.41 94 ASN A N 1
ATOM 766 C CA . ASN A 1 94 ? -12.144 -6.235 47.702 1.00 51.41 94 ASN A CA 1
ATOM 767 C C . ASN A 1 94 ? -10.750 -6.501 48.289 1.00 51.41 94 ASN A C 1
ATOM 769 O O . ASN A 1 94 ? -10.467 -7.644 48.631 1.00 51.41 94 ASN A O 1
ATOM 773 N N . GLU A 1 95 ? -9.889 -5.489 48.440 1.00 48.94 95 GLU A N 1
ATOM 774 C CA . GLU A 1 95 ? -8.614 -5.670 49.138 1.00 48.94 95 GLU A CA 1
ATOM 775 C C . GLU A 1 95 ? -8.377 -4.598 50.209 1.00 48.94 95 GLU A C 1
ATOM 777 O O . GLU A 1 95 ? -8.073 -3.439 49.931 1.00 48.94 95 GLU A O 1
ATOM 782 N N . SER A 1 96 ? -8.463 -5.069 51.454 1.00 44.69 96 SER A N 1
ATOM 783 C CA . SER A 1 96 ? -7.912 -4.522 52.698 1.00 44.69 96 SER A CA 1
ATOM 784 C C . SER A 1 96 ? -8.604 -3.329 53.382 1.00 44.69 96 SER A C 1
ATOM 786 O O . SER A 1 96 ? -8.133 -2.195 53.383 1.00 44.69 96 SER A O 1
ATOM 788 N N . GLU A 1 97 ? -9.651 -3.650 54.147 1.00 53.16 97 GLU A N 1
ATOM 789 C CA . GLU A 1 97 ? -9.560 -3.422 55.597 1.00 53.16 97 GLU A CA 1
ATOM 790 C C . GLU A 1 97 ? -8.463 -4.332 56.188 1.00 53.16 97 GLU A C 1
ATOM 792 O O . GLU A 1 97 ? -8.345 -5.479 55.749 1.00 53.16 97 GLU A O 1
ATOM 797 N N . LYS A 1 98 ? -7.737 -3.822 57.202 1.00 43.06 98 LYS A N 1
ATOM 798 C CA . LYS A 1 98 ? -6.535 -4.327 57.928 1.00 43.06 98 LYS A CA 1
ATOM 799 C C . LYS A 1 98 ? -5.302 -3.484 57.558 1.00 43.06 98 LYS A C 1
ATOM 801 O O . LYS A 1 98 ? -4.831 -3.578 56.437 1.00 43.06 98 LYS A O 1
ATOM 806 N N . PHE A 1 99 ? -4.706 -2.644 58.407 1.00 39.28 99 PHE A N 1
ATOM 807 C CA . PHE A 1 99 ? -4.689 -2.506 59.876 1.00 39.28 99 PHE A CA 1
ATOM 808 C C . PHE A 1 99 ? -4.209 -1.064 60.248 1.00 39.28 99 PHE A C 1
ATOM 810 O O . PHE A 1 99 ? -4.013 -0.267 59.332 1.00 39.28 99 PHE A O 1
ATOM 817 N N . PRO A 1 100 ? -4.123 -0.651 61.534 1.00 44.97 100 PRO A N 1
ATOM 818 C CA . PRO A 1 100 ? -4.523 0.668 62.014 1.00 44.97 100 PRO A CA 1
ATOM 819 C C . PRO A 1 100 ? -3.359 1.662 62.215 1.00 44.97 100 PRO A C 1
ATOM 821 O O . PRO A 1 100 ? -2.191 1.349 62.022 1.00 44.97 100 PRO A O 1
ATOM 824 N N . LYS A 1 101 ? -3.757 2.875 62.620 1.00 48.12 101 LYS A N 1
ATOM 825 C CA . LYS A 1 101 ? -2.988 4.052 63.059 1.00 48.12 101 LYS A CA 1
ATOM 826 C C . LYS A 1 101 ? -1.642 3.770 63.751 1.00 48.12 101 LYS A C 1
ATOM 828 O O . LYS A 1 101 ? -1.585 2.942 64.653 1.00 48.12 101 LYS A O 1
ATOM 833 N N . SER A 1 102 ? -0.689 4.675 63.532 1.00 37.22 102 SER A N 1
ATOM 834 C CA . SER A 1 102 ? -0.025 5.366 64.647 1.00 37.22 102 SER A CA 1
ATOM 835 C C . SER A 1 102 ? 0.492 6.737 64.202 1.00 37.22 102 SER A C 1
ATOM 837 O O . SER A 1 102 ? 1.305 6.837 63.287 1.00 37.22 102 SER A O 1
ATOM 839 N N . GLU A 1 103 ? -0.023 7.773 64.862 1.00 41.00 103 GLU A N 1
ATOM 840 C CA . GLU A 1 103 ? 0.600 9.090 65.015 1.00 41.00 103 GLU A CA 1
ATOM 841 C C . GLU A 1 103 ? 1.995 8.944 65.649 1.00 41.00 103 GLU A C 1
ATOM 843 O O . GLU A 1 103 ? 2.179 8.080 66.507 1.00 41.00 103 GLU A O 1
ATOM 848 N N . THR A 1 104 ? 2.953 9.787 65.259 1.00 43.09 104 THR A N 1
ATOM 849 C CA . THR 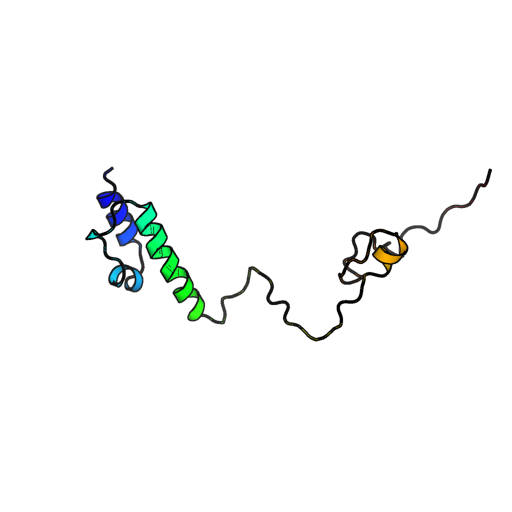A 1 104 ? 3.742 10.683 66.134 1.00 43.09 104 THR A CA 1
ATOM 850 C C . THR A 1 104 ? 4.473 11.677 65.238 1.00 43.09 104 THR A C 1
ATOM 852 O O . THR A 1 104 ? 5.053 11.228 64.223 1.00 43.09 104 THR A O 1
#

Sequence (104 aa):
MDSKTMIDLIATGLPGFILQKLNRDELNDTTDLFNEIRKYEGLMYKKNPTMMKSSTSFYKNKTNEKKSCKTCESLDKGIRYHPEESCWFRKNKNESEKFPKSET

pLDDT: mean 72.08, std 17.18, range [37.22, 92.69]

Organism: Eumeta variegata (NCBI:txid151549)

Radius of gyration: 27.91 Å; chains: 1; bounding box: 42×28×85 Å

Secondary structure (DSSP, 8-state):
--HHHHHHHHHHTS-HHHHTT--GGG--SHHHHHHHHHHHHHHHHTS-TT---SSS-------------HHHHTTTS----S-GGG-TT---TTS---------

Foldseek 3Di:
DAQLVVLVVVLVPDDPVLNVVDDSVPDRHPVVVVVSVVVCVVVVVVVPPPPPDDDDDPPPDDPPPQAFQPQCVVVVVDGDGDDVVPDPRNDPPPDDDDDDDDDD